Protein AF-A0A7L4DV43-F1 (afdb_monomer_lite)

pLDDT: mean 93.02, std 7.32, range [50.69, 98.31]

Structure (mmCIF, N/CA/C/O backbone):
data_AF-A0A7L4DV43-F1
#
_entry.id   AF-A0A7L4DV43-F1
#
loop_
_atom_site.group_PDB
_atom_site.id
_atom_site.type_symbol
_atom_site.label_atom_id
_atom_site.label_alt_id
_atom_site.label_comp_id
_atom_site.label_asym_id
_atom_site.label_entity_id
_atom_site.label_seq_id
_atom_site.pdbx_PDB_ins_code
_atom_site.Cartn_x
_atom_site.Cartn_y
_atom_site.Cartn_z
_atom_site.occupancy
_atom_site.B_iso_or_equiv
_atom_site.auth_seq_id
_atom_site.auth_comp_id
_atom_site.auth_asym_id
_atom_site.auth_atom_id
_atom_site.pdbx_PDB_model_num
ATOM 1 N N . GLY A 1 1 ? 17.394 4.211 -11.729 1.00 80.12 1 GLY A N 1
ATOM 2 C CA . GLY A 1 1 ? 18.632 3.400 -11.793 1.00 80.12 1 GLY A CA 1
ATOM 3 C C . GLY A 1 1 ? 18.616 2.363 -10.687 1.00 80.12 1 GLY A C 1
ATOM 4 O O . GLY A 1 1 ? 17.931 2.581 -9.692 1.00 80.12 1 GLY A O 1
ATOM 5 N N . TRP A 1 2 ? 19.311 1.239 -10.855 1.00 90.44 2 TRP A N 1
ATOM 6 C CA . TRP A 1 2 ? 19.438 0.205 -9.820 1.00 90.44 2 TRP A CA 1
ATOM 7 C C . TRP A 1 2 ? 20.699 0.427 -8.975 1.00 90.44 2 TRP A C 1
ATOM 9 O O . TRP A 1 2 ? 21.686 0.991 -9.448 1.00 90.44 2 TRP A O 1
ATOM 19 N N . ARG A 1 3 ? 20.647 0.024 -7.705 1.00 96.56 3 ARG A N 1
ATOM 20 C CA . ARG A 1 3 ? 21.715 0.148 -6.705 1.00 96.56 3 ARG A CA 1
ATOM 21 C C . ARG A 1 3 ? 21.971 -1.237 -6.103 1.00 96.56 3 ARG A C 1
ATOM 23 O O . ARG A 1 3 ? 21.023 -1.814 -5.580 1.00 96.56 3 ARG A O 1
ATOM 30 N N . PRO A 1 4 ? 23.189 -1.790 -6.193 1.00 97.12 4 PRO A N 1
ATOM 31 C CA . PRO A 1 4 ? 23.494 -3.080 -5.582 1.00 97.12 4 PRO A CA 1
ATOM 32 C C . PRO A 1 4 ? 23.612 -2.960 -4.054 1.00 97.12 4 PRO A C 1
ATOM 34 O O . PRO A 1 4 ? 24.101 -1.948 -3.547 1.00 97.12 4 PRO A O 1
ATOM 37 N N . ASN A 1 5 ? 23.196 -4.008 -3.346 1.00 96.88 5 ASN A N 1
ATOM 38 C CA . ASN A 1 5 ? 23.351 -4.189 -1.902 1.00 96.88 5 ASN A CA 1
ATOM 39 C C . ASN A 1 5 ? 24.522 -5.148 -1.599 1.00 96.88 5 ASN A C 1
ATOM 41 O O . ASN A 1 5 ? 25.005 -5.861 -2.480 1.00 96.88 5 ASN A O 1
ATOM 45 N N . SER A 1 6 ? 24.990 -5.189 -0.345 1.00 97.56 6 SER A N 1
ATOM 46 C CA . SER A 1 6 ? 26.115 -6.053 0.071 1.00 97.56 6 SER A CA 1
ATOM 47 C C . SER A 1 6 ? 25.790 -7.548 0.074 1.00 97.56 6 SER A C 1
ATOM 49 O O . SER A 1 6 ? 26.694 -8.376 0.072 1.00 97.56 6 SER A O 1
ATOM 51 N N . ASP A 1 7 ? 24.507 -7.892 0.108 1.00 97.62 7 ASP A N 1
ATOM 52 C CA . ASP A 1 7 ? 23.988 -9.261 0.120 1.00 97.62 7 ASP A CA 1
ATOM 53 C C . ASP A 1 7 ? 23.729 -9.822 -1.291 1.00 97.62 7 ASP A C 1
ATOM 55 O O . ASP A 1 7 ? 23.190 -10.917 -1.433 1.00 97.62 7 ASP A O 1
ATOM 59 N N . GLY A 1 8 ? 24.107 -9.083 -2.341 1.00 95.56 8 GLY A N 1
ATOM 60 C CA . GLY A 1 8 ? 23.894 -9.481 -3.733 1.00 95.56 8 GLY A CA 1
ATOM 61 C C . GLY A 1 8 ? 22.494 -9.177 -4.275 1.00 95.56 8 GLY A C 1
ATOM 62 O O . GLY A 1 8 ? 22.202 -9.532 -5.416 1.00 95.56 8 GLY A O 1
ATOM 63 N N . THR A 1 9 ? 21.633 -8.508 -3.502 1.00 96.31 9 THR A N 1
ATOM 64 C CA . THR A 1 9 ? 20.342 -7.999 -3.990 1.00 96.31 9 THR A CA 1
ATOM 65 C C . THR A 1 9 ? 20.477 -6.605 -4.611 1.00 96.31 9 THR A C 1
ATOM 67 O O . THR A 1 9 ? 21.533 -5.968 -4.560 1.00 96.31 9 THR A O 1
ATOM 70 N N . TYR A 1 10 ? 19.394 -6.113 -5.215 1.00 95.56 10 TYR A N 1
ATOM 71 C CA . TYR A 1 10 ? 19.344 -4.795 -5.843 1.00 95.56 10 TYR A CA 1
ATOM 72 C C . TYR A 1 10 ? 18.178 -3.971 -5.301 1.00 95.56 10 TYR A C 1
ATOM 74 O O . TYR A 1 10 ? 17.084 -4.483 -5.077 1.00 95.56 10 TYR A O 1
ATOM 82 N N . TYR A 1 11 ? 18.401 -2.669 -5.162 1.00 95.50 11 TYR A N 1
ATOM 83 C CA . TYR A 1 11 ? 17.390 -1.668 -4.853 1.00 95.50 11 TYR A CA 1
ATOM 84 C C . TYR A 1 11 ? 17.139 -0.764 -6.064 1.00 95.50 11 TYR A C 1
ATOM 86 O O . TYR A 1 11 ? 18.073 -0.302 -6.726 1.00 95.50 11 TYR A O 1
ATOM 94 N N . THR A 1 12 ? 15.878 -0.459 -6.351 1.00 95.94 12 THR A N 1
ATOM 95 C CA . THR A 1 12 ? 15.501 0.543 -7.350 1.00 95.94 12 THR A CA 1
ATOM 96 C C . THR A 1 12 ? 14.173 1.190 -6.980 1.00 95.94 12 THR A C 1
ATOM 98 O O . THR A 1 12 ? 13.422 0.654 -6.170 1.00 95.94 12 THR A O 1
ATOM 101 N N . TRP A 1 13 ? 13.899 2.358 -7.551 1.00 94.81 13 TRP A N 1
ATOM 102 C CA . TRP A 1 13 ? 12.671 3.103 -7.307 1.00 94.81 13 TRP A CA 1
ATOM 103 C C . TRP A 1 13 ? 12.293 3.929 -8.536 1.00 94.81 13 TRP A C 1
ATOM 105 O O . TRP A 1 13 ? 13.142 4.253 -9.375 1.00 94.81 13 TRP A O 1
ATOM 115 N N . ALA A 1 14 ? 11.009 4.265 -8.613 1.00 93.81 14 ALA A N 1
ATOM 116 C CA . ALA A 1 14 ? 10.430 5.152 -9.607 1.00 93.81 14 ALA A CA 1
ATOM 117 C C . ALA A 1 14 ? 9.400 6.057 -8.926 1.00 93.81 14 ALA A C 1
ATOM 119 O O . ALA A 1 14 ? 8.739 5.644 -7.972 1.00 93.81 14 ALA A O 1
ATOM 120 N N . SER A 1 15 ? 9.266 7.283 -9.419 1.00 93.50 15 SER A N 1
ATOM 121 C CA . SER A 1 15 ? 8.290 8.256 -8.935 1.00 93.50 15 SER A CA 1
ATOM 122 C C . SER A 1 15 ? 7.598 8.937 -10.102 1.00 93.50 15 SER A C 1
ATOM 124 O O . SER A 1 15 ? 8.190 9.120 -11.166 1.00 93.50 15 SER A O 1
ATOM 126 N N . ILE A 1 16 ? 6.366 9.361 -9.860 1.00 93.00 16 ILE A N 1
ATOM 127 C CA . ILE A 1 16 ? 5.598 10.233 -10.742 1.00 93.00 16 ILE A CA 1
ATOM 128 C C . ILE A 1 16 ? 5.142 11.444 -9.936 1.00 93.00 16 ILE A C 1
ATOM 130 O O . ILE A 1 16 ? 4.927 11.333 -8.729 1.00 93.00 16 ILE A O 1
ATOM 134 N N . GLU A 1 17 ? 4.977 12.577 -10.605 1.00 94.12 17 GLU A N 1
ATOM 135 C CA . GLU A 1 17 ? 4.241 13.702 -10.040 1.00 94.12 17 GLU A CA 1
ATOM 136 C C . GLU A 1 17 ? 2.755 13.466 -10.323 1.00 94.12 17 GLU A C 1
ATOM 138 O O . GLU A 1 17 ? 2.369 13.263 -11.476 1.00 94.12 17 GLU A O 1
ATOM 143 N N . ALA A 1 18 ? 1.928 13.441 -9.282 1.00 90.50 18 ALA A N 1
ATOM 144 C CA . ALA A 1 18 ? 0.499 13.180 -9.401 1.00 90.50 18 ALA A CA 1
ATOM 145 C C . ALA A 1 18 ? -0.281 14.067 -8.435 1.00 90.50 18 ALA A C 1
ATOM 147 O O . ALA A 1 18 ? 0.168 14.357 -7.324 1.00 90.50 18 ALA A O 1
ATOM 148 N N . ARG A 1 19 ? -1.486 14.467 -8.845 1.00 94.25 19 ARG A N 1
ATOM 149 C CA . ARG A 1 19 ? -2.388 15.204 -7.961 1.00 94.25 19 ARG A CA 1
ATOM 150 C C . ARG A 1 19 ? -2.845 14.291 -6.816 1.00 94.25 19 ARG A C 1
ATOM 152 O O . ARG A 1 19 ? -3.172 13.132 -7.082 1.00 94.25 19 ARG A O 1
ATOM 159 N N . PRO A 1 20 ? -2.933 14.780 -5.565 1.00 88.88 20 PRO A N 1
ATOM 160 C CA . PRO A 1 20 ? -3.397 13.974 -4.435 1.00 88.88 20 PRO A CA 1
ATOM 161 C C . PRO A 1 20 ? -4.760 13.311 -4.674 1.00 88.88 20 PRO A C 1
ATOM 163 O O . PRO A 1 20 ? -4.957 12.163 -4.284 1.00 88.88 20 PRO A O 1
ATOM 166 N N . GLU A 1 21 ? -5.664 14.006 -5.372 1.00 90.81 21 GLU A N 1
ATOM 167 C CA . GLU A 1 21 ? -7.005 13.518 -5.738 1.00 90.81 21 GLU A CA 1
ATOM 168 C C . GLU A 1 21 ? -7.013 12.358 -6.748 1.00 90.81 21 GLU A C 1
ATOM 170 O O . GLU A 1 21 ? -8.066 11.787 -7.017 1.00 90.81 21 GLU A O 1
ATOM 175 N N . GLU A 1 22 ? -5.875 12.052 -7.369 1.00 91.38 22 GLU A N 1
ATOM 176 C CA . GLU A 1 22 ? -5.752 11.007 -8.387 1.00 91.38 22 GLU A CA 1
ATOM 177 C C . GLU A 1 22 ? -4.948 9.802 -7.897 1.00 91.38 22 GLU A C 1
ATOM 179 O O . GLU A 1 22 ? -4.742 8.868 -8.668 1.00 91.38 22 GLU A O 1
ATOM 184 N N . LYS A 1 23 ? -4.468 9.802 -6.643 1.00 88.62 23 LYS A N 1
ATOM 185 C CA . LYS A 1 23 ? -3.628 8.720 -6.097 1.00 88.62 23 LYS A CA 1
ATOM 186 C C . LYS A 1 23 ? -4.261 7.340 -6.304 1.00 88.62 23 LYS A C 1
ATOM 188 O O . LYS A 1 23 ? -3.570 6.397 -6.669 1.00 88.62 23 LYS A O 1
ATOM 193 N N . ASP A 1 24 ? -5.572 7.233 -6.138 1.00 90.12 24 ASP A N 1
ATOM 194 C CA . ASP A 1 24 ? -6.357 6.008 -6.319 1.00 90.12 24 ASP A CA 1
ATOM 195 C C . ASP A 1 24 ? -6.429 5.511 -7.776 1.00 90.12 24 ASP A C 1
ATOM 197 O O . ASP A 1 24 ? -6.700 4.334 -8.016 1.00 90.12 24 ASP A O 1
ATOM 201 N N . LYS A 1 25 ? -6.136 6.375 -8.755 1.00 92.75 25 LYS A N 1
ATOM 202 C CA . LYS A 1 25 ? -6.109 6.041 -10.189 1.00 92.75 25 LYS A CA 1
ATOM 203 C C . LYS A 1 25 ? -4.788 5.419 -10.635 1.00 92.75 25 LYS A C 1
ATOM 205 O O . LYS A 1 25 ? -4.721 4.871 -11.736 1.00 92.75 25 LYS A O 1
ATOM 210 N N . TYR A 1 26 ? -3.743 5.488 -9.809 1.00 93.31 26 TYR A N 1
ATOM 211 C CA . TYR A 1 26 ? -2.412 4.997 -10.154 1.00 93.31 26 TYR A CA 1
ATOM 212 C C . TYR A 1 26 ? -2.032 3.760 -9.341 1.00 93.31 26 TYR A C 1
ATOM 214 O O . TYR A 1 26 ? -2.303 3.645 -8.146 1.00 93.31 26 TYR A O 1
ATOM 222 N N . ARG A 1 27 ? -1.340 2.831 -10.003 1.00 95.5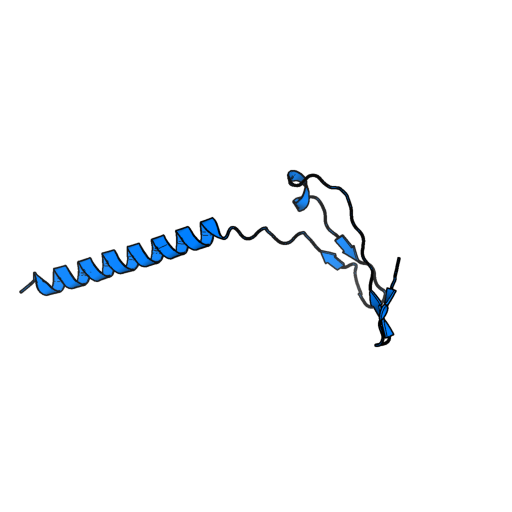6 27 ARG A N 1
ATOM 223 C CA . ARG A 1 27 ? -0.733 1.649 -9.383 1.00 95.56 27 ARG A CA 1
ATOM 224 C C . ARG A 1 27 ? 0.699 1.494 -9.881 1.00 95.56 27 ARG A C 1
ATOM 226 O O . ARG A 1 27 ? 0.974 1.726 -11.057 1.00 95.56 27 ARG A O 1
ATOM 233 N N . CYS A 1 28 ? 1.600 1.076 -9.001 1.00 95.38 28 CYS A N 1
ATOM 234 C CA . CYS A 1 28 ? 2.962 0.704 -9.359 1.00 95.38 28 CYS A CA 1
ATOM 235 C C . CYS A 1 28 ? 2.965 -0.720 -9.926 1.00 95.38 28 CYS A C 1
ATOM 237 O O . CYS A 1 28 ? 2.530 -1.654 -9.249 1.00 95.38 28 CYS A O 1
ATOM 239 N N . ARG A 1 29 ? 3.443 -0.883 -11.164 1.00 97.12 29 ARG A N 1
ATOM 240 C CA . ARG A 1 29 ? 3.633 -2.185 -11.814 1.00 97.12 29 ARG A CA 1
ATOM 241 C C . ARG A 1 29 ? 5.103 -2.579 -11.751 1.00 97.12 29 ARG A C 1
ATOM 243 O O . ARG A 1 29 ? 5.949 -1.868 -12.283 1.00 97.12 29 ARG A O 1
ATOM 250 N N . VAL A 1 30 ? 5.389 -3.718 -11.131 1.00 97.00 30 VAL A N 1
ATOM 251 C CA . VAL A 1 30 ? 6.741 -4.262 -10.976 1.00 97.00 30 VAL A CA 1
ATOM 252 C C . VAL A 1 30 ? 6.849 -5.559 -11.761 1.00 97.00 30 VAL A C 1
ATOM 254 O O . VAL A 1 30 ? 6.144 -6.526 -11.485 1.00 97.00 30 VAL A O 1
ATOM 257 N N . GLU A 1 31 ? 7.762 -5.580 -12.724 1.00 97.38 31 GLU A N 1
ATOM 258 C CA . GLU A 1 31 ? 8.120 -6.778 -13.477 1.00 97.38 31 GLU A CA 1
ATOM 259 C C . GLU A 1 31 ? 9.507 -7.237 -13.043 1.00 97.38 31 GLU A C 1
ATOM 261 O O . GLU A 1 31 ? 10.459 -6.456 -13.022 1.00 97.38 31 GLU A O 1
ATOM 266 N N . HIS A 1 32 ? 9.619 -8.505 -12.661 1.00 96.38 32 HIS A N 1
ATOM 267 C CA . HIS A 1 32 ? 10.878 -9.097 -12.233 1.00 96.38 32 HIS A CA 1
ATOM 268 C C . HIS A 1 32 ? 10.874 -10.586 -12.563 1.00 96.38 32 HIS A C 1
ATOM 270 O O . HIS A 1 32 ? 9.857 -11.246 -12.384 1.00 96.38 32 HIS A O 1
ATOM 276 N N . ALA A 1 33 ? 12.010 -11.132 -13.001 1.00 96.31 33 ALA A N 1
ATOM 277 C CA . ALA A 1 33 ? 12.105 -12.527 -13.441 1.00 96.31 33 ALA A CA 1
ATOM 278 C C . ALA A 1 33 ? 11.764 -13.554 -12.343 1.00 96.31 33 ALA A C 1
ATOM 280 O O . ALA A 1 33 ? 11.436 -14.696 -12.645 1.00 96.31 33 ALA A O 1
ATOM 281 N N . SER A 1 34 ? 11.838 -13.160 -11.067 1.00 96.00 34 SER A N 1
ATOM 282 C CA . SER A 1 34 ? 11.427 -14.017 -9.948 1.00 96.00 34 SER A CA 1
ATOM 283 C C . SER A 1 34 ? 9.911 -14.076 -9.738 1.00 96.00 34 SER A C 1
ATOM 285 O O . SER A 1 34 ? 9.458 -14.851 -8.899 1.00 96.00 34 SER A O 1
ATOM 287 N N . LEU A 1 35 ? 9.136 -13.221 -10.410 1.00 97.50 35 LEU A N 1
ATOM 288 C CA . LEU A 1 35 ? 7.685 -13.174 -10.297 1.00 97.50 35 LEU A CA 1
ATOM 289 C C . LEU A 1 35 ? 7.060 -13.869 -11.515 1.00 97.50 35 LEU A C 1
ATOM 291 O O . LEU A 1 35 ? 7.432 -13.548 -12.644 1.00 97.50 35 LEU A O 1
ATOM 295 N N . PRO A 1 36 ? 6.095 -14.786 -11.320 1.00 97.44 36 PRO A N 1
ATOM 296 C CA . PRO A 1 36 ? 5.386 -15.408 -12.438 1.00 97.44 36 PRO A CA 1
ATOM 297 C C . PRO A 1 36 ? 4.483 -14.412 -13.188 1.00 97.44 36 PRO A C 1
ATOM 299 O O . PRO A 1 36 ? 4.242 -14.586 -14.378 1.00 97.44 36 PRO A O 1
ATOM 302 N N . GLU A 1 37 ? 4.017 -13.359 -12.510 1.00 97.94 37 GLU A N 1
ATOM 303 C CA . GLU A 1 37 ? 3.188 -12.284 -13.065 1.00 97.94 37 GLU A CA 1
ATOM 304 C C . GLU A 1 37 ? 3.635 -10.913 -12.522 1.00 97.94 37 GLU A C 1
ATOM 306 O O . GLU A 1 37 ? 4.250 -10.849 -11.453 1.00 97.94 37 GLU A O 1
ATOM 311 N N . PRO A 1 38 ? 3.320 -9.795 -13.206 1.00 98.00 38 PRO A N 1
ATOM 312 C CA . PRO A 1 38 ? 3.647 -8.459 -12.713 1.00 98.00 38 PRO A CA 1
ATOM 313 C C . PRO A 1 38 ? 2.981 -8.141 -11.365 1.00 98.00 38 PRO A C 1
ATOM 315 O O . PRO A 1 38 ? 1.764 -8.253 -11.215 1.00 98.00 38 PRO A O 1
ATOM 318 N N . GLY A 1 39 ? 3.763 -7.656 -10.398 1.00 97.62 39 GLY A N 1
ATOM 319 C CA . GLY A 1 39 ? 3.240 -7.150 -9.128 1.00 97.62 39 GLY A CA 1
ATOM 320 C C . GLY A 1 39 ? 2.553 -5.795 -9.314 1.00 97.62 39 GLY A C 1
ATOM 321 O O . GLY A 1 39 ? 3.150 -4.881 -9.879 1.00 97.62 39 GLY A O 1
ATOM 322 N N . LEU A 1 40 ? 1.311 -5.648 -8.842 1.00 97.06 40 LEU A N 1
ATOM 323 C CA . LEU A 1 40 ? 0.532 -4.405 -8.940 1.00 97.06 40 LEU A CA 1
ATOM 324 C C . LEU A 1 40 ? 0.221 -3.827 -7.556 1.00 97.06 40 LEU A C 1
ATOM 326 O O . LEU A 1 40 ? -0.707 -4.274 -6.877 1.00 97.06 40 LEU A O 1
ATOM 330 N N . TYR A 1 41 ? 0.930 -2.770 -7.175 1.00 95.19 41 TYR A N 1
ATOM 331 C CA . TYR A 1 41 ? 0.832 -2.139 -5.857 1.00 95.19 41 TYR A CA 1
ATOM 332 C C . TYR A 1 41 ? 0.027 -0.838 -5.940 1.00 95.19 41 TYR A C 1
ATOM 334 O O . TYR A 1 41 ? 0.305 0.011 -6.784 1.00 95.19 41 TYR A O 1
ATOM 342 N N . ALA A 1 42 ? -0.998 -0.693 -5.101 1.00 93.38 42 ALA A N 1
ATOM 343 C CA . ALA A 1 42 ? -1.753 0.553 -4.956 1.00 93.38 42 ALA A CA 1
ATOM 344 C C . ALA A 1 42 ? -1.152 1.418 -3.835 1.00 93.38 42 ALA A C 1
ATOM 346 O O . ALA A 1 42 ? -0.322 0.941 -3.061 1.00 93.38 42 ALA A O 1
ATOM 347 N N . TRP A 1 43 ? -1.572 2.680 -3.749 1.00 89.56 43 TRP A N 1
ATOM 348 C CA . TRP A 1 43 ? -1.242 3.527 -2.604 1.00 89.56 43 TRP A CA 1
ATOM 349 C C . TRP A 1 43 ? -1.925 3.014 -1.335 1.00 89.56 43 TRP A C 1
ATOM 351 O O . TRP A 1 43 ? -3.095 2.631 -1.371 1.00 89.56 43 TRP A O 1
ATOM 361 N N . GLU A 1 44 ? -1.202 3.036 -0.216 1.00 86.69 44 GLU A N 1
ATOM 362 C CA . GLU A 1 44 ? -1.784 2.719 1.087 1.00 86.69 44 GLU A CA 1
ATOM 363 C C . GLU A 1 44 ? -2.810 3.806 1.461 1.00 86.69 44 GLU A C 1
ATOM 365 O O . GLU A 1 44 ? -2.518 4.998 1.291 1.00 86.69 44 GLU A O 1
ATOM 370 N N . PRO A 1 45 ? -4.007 3.441 1.950 1.00 83.06 45 PRO A N 1
ATOM 371 C CA . PRO A 1 45 ? -4.959 4.414 2.455 1.00 83.06 45 PRO A CA 1
ATOM 372 C C . PRO A 1 45 ? -4.350 5.237 3.594 1.00 83.06 45 PRO A C 1
ATOM 374 O O . PRO A 1 45 ? -3.734 4.713 4.522 1.00 83.06 45 PRO A O 1
ATOM 377 N N . GLU A 1 46 ? -4.572 6.547 3.544 1.00 84.00 46 GLU A N 1
ATOM 378 C CA . GLU A 1 46 ? -4.176 7.455 4.617 1.00 84.00 46 GLU A CA 1
ATOM 379 C C . GLU A 1 46 ? -4.945 7.093 5.898 1.00 84.00 46 GLU A C 1
ATOM 381 O O . GLU 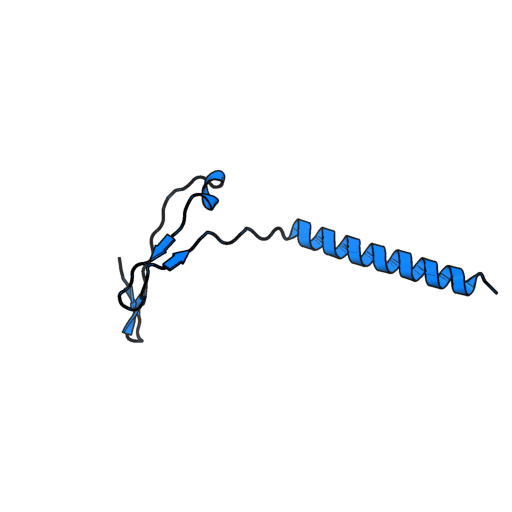A 1 46 ? -6.181 7.075 5.928 1.00 84.00 46 GLU A O 1
ATOM 386 N N . SER A 1 47 ? -4.225 6.803 6.984 1.00 86.62 47 SER A N 1
ATOM 387 C CA . SER A 1 47 ? -4.856 6.519 8.272 1.00 86.62 47 SER A CA 1
ATOM 388 C C . SER A 1 47 ? -5.481 7.791 8.850 1.00 86.62 47 SER A C 1
ATOM 390 O O . SER A 1 47 ? -4.772 8.759 9.136 1.00 86.62 47 SER A O 1
ATOM 392 N N . ASN A 1 48 ? -6.792 7.791 9.102 1.00 91.31 48 ASN A N 1
ATOM 393 C CA . ASN A 1 48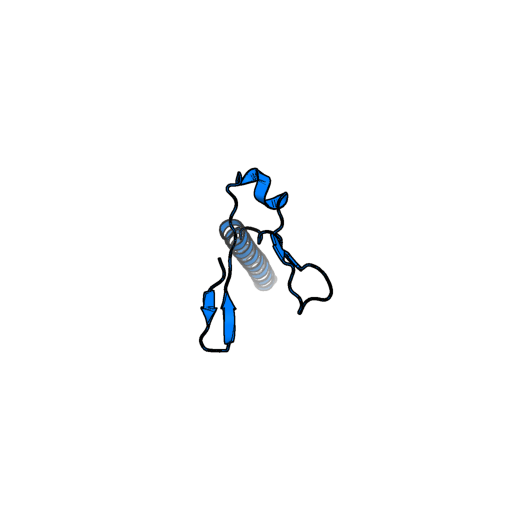 ? -7.456 8.912 9.769 1.00 91.31 48 ASN A CA 1
ATOM 394 C C . ASN A 1 48 ? -7.400 8.742 11.295 1.00 91.31 48 ASN A C 1
ATOM 396 O O . ASN A 1 48 ? -8.352 8.282 11.928 1.00 91.31 48 ASN A O 1
ATOM 400 N N . LEU A 1 49 ? -6.262 9.120 11.887 1.00 93.69 49 LEU A N 1
ATOM 401 C CA . LEU A 1 49 ? -6.033 9.036 13.335 1.00 93.69 49 LEU A CA 1
ATOM 402 C C . LEU A 1 49 ? -7.098 9.785 14.143 1.00 93.69 49 LEU A C 1
ATOM 404 O O . LEU A 1 49 ? -7.507 9.313 15.198 1.00 93.69 49 LEU A O 1
ATOM 408 N N . VAL A 1 50 ? -7.588 10.919 13.636 1.00 95.12 50 VAL A N 1
ATOM 409 C CA . VAL A 1 50 ? -8.626 11.709 14.312 1.00 95.12 50 VAL A CA 1
ATOM 410 C C . VAL A 1 50 ? -9.927 10.916 14.411 1.00 95.12 50 VAL A C 1
ATOM 412 O O . VAL A 1 50 ? -10.498 10.811 15.495 1.00 95.12 50 VAL A O 1
ATOM 415 N N . ALA A 1 51 ? -10.373 10.309 13.310 1.00 95.12 51 ALA A N 1
ATOM 416 C CA . ALA A 1 51 ? -11.571 9.475 13.301 1.00 95.12 51 ALA A CA 1
ATOM 417 C C . ALA A 1 51 ? -11.428 8.261 14.233 1.00 95.12 51 ALA A C 1
ATOM 419 O O . ALA A 1 51 ? -12.359 7.946 14.974 1.00 95.12 51 ALA A O 1
ATOM 420 N N . ILE A 1 52 ? -10.251 7.623 14.246 1.00 95.81 52 ILE A N 1
ATOM 421 C CA . ILE A 1 52 ? -9.949 6.493 15.138 1.00 95.81 52 ILE A CA 1
ATOM 422 C C . ILE A 1 52 ? -10.063 6.920 16.608 1.00 95.81 52 ILE A C 1
ATOM 424 O O . ILE A 1 52 ? -10.735 6.252 17.396 1.00 95.81 52 ILE A O 1
ATOM 428 N N . VAL A 1 53 ? -9.454 8.051 16.978 1.00 97.81 53 VAL A N 1
ATOM 429 C CA . VAL A 1 53 ? -9.486 8.572 18.353 1.00 97.81 53 VAL A CA 1
ATOM 430 C C . VAL A 1 53 ? -10.910 8.936 18.773 1.00 97.81 53 VAL A C 1
ATOM 432 O O . VAL A 1 53 ? -11.345 8.537 19.853 1.00 97.81 53 VAL A O 1
ATOM 435 N N . LEU A 1 54 ? -11.663 9.639 17.923 1.00 98.00 54 LEU A N 1
ATOM 436 C CA . LEU A 1 54 ? -13.054 10.000 18.214 1.00 98.00 54 LEU A CA 1
ATOM 437 C C . LEU A 1 54 ? -13.939 8.762 18.398 1.00 98.00 54 LEU A C 1
ATOM 439 O O . LEU A 1 54 ? -14.726 8.708 19.344 1.00 98.00 54 LEU A O 1
ATOM 443 N N . GLY A 1 55 ? -13.774 7.750 17.542 1.00 97.50 55 GLY A N 1
ATOM 444 C CA . GLY A 1 55 ? -14.480 6.476 17.669 1.00 97.50 55 GLY A CA 1
ATOM 445 C C . GLY A 1 55 ? -14.171 5.768 18.990 1.00 97.50 55 GLY A C 1
ATOM 446 O O . GLY A 1 55 ? -15.090 5.328 19.684 1.00 97.50 55 GLY A O 1
ATOM 447 N N . ALA A 1 56 ? -12.895 5.715 19.383 1.00 98.06 56 ALA A N 1
ATOM 448 C CA . ALA A 1 56 ? -12.471 5.093 20.636 1.00 98.06 56 ALA A CA 1
ATOM 449 C C . ALA A 1 56 ? -13.035 5.818 21.870 1.00 98.06 56 ALA A C 1
ATOM 451 O O . ALA A 1 56 ? -13.596 5.177 22.761 1.00 98.06 56 ALA A O 1
ATOM 452 N N . VAL A 1 57 ? -12.945 7.152 21.909 1.00 98.31 57 VAL A N 1
ATOM 453 C CA . VAL A 1 57 ? -13.489 7.964 23.011 1.00 98.31 57 VAL A CA 1
ATOM 454 C C . VAL A 1 57 ? -15.005 7.787 23.123 1.00 98.31 57 VAL A C 1
ATOM 456 O O . VAL A 1 57 ? -15.518 7.578 24.224 1.00 98.31 57 VAL A O 1
ATOM 459 N N . GLY A 1 58 ? -15.718 7.807 21.993 1.00 98.19 58 GLY A N 1
ATOM 460 C CA . GLY A 1 58 ? -17.163 7.583 21.957 1.00 98.19 58 GLY A CA 1
ATOM 461 C C . GLY A 1 58 ? -17.562 6.214 22.513 1.00 98.19 58 GLY A C 1
ATOM 462 O O . GLY A 1 58 ? -18.472 6.126 23.338 1.00 98.19 58 GLY A O 1
ATOM 463 N N . ALA A 1 59 ? -16.848 5.153 22.129 1.00 98.06 59 ALA A N 1
ATOM 464 C CA . ALA A 1 59 ? -17.099 3.803 22.630 1.00 98.06 59 ALA A CA 1
ATOM 465 C C . ALA A 1 59 ? -16.882 3.697 24.150 1.00 98.06 59 ALA A C 1
ATOM 467 O O . ALA A 1 59 ? -17.728 3.147 24.857 1.00 98.06 59 ALA A O 1
ATOM 468 N N . VAL A 1 60 ? -15.791 4.270 24.671 1.00 98.19 60 VAL A N 1
ATOM 469 C CA . VAL A 1 60 ? -15.501 4.276 26.116 1.00 98.19 60 VAL A CA 1
ATOM 470 C C . VAL A 1 60 ? -16.583 5.027 26.892 1.00 98.19 60 VAL A C 1
ATOM 472 O O . VAL A 1 60 ? -17.070 4.526 27.907 1.00 98.19 60 VAL A O 1
ATOM 475 N N . ALA A 1 61 ? -17.011 6.194 26.405 1.00 97.75 61 ALA A N 1
ATOM 476 C CA . ALA A 1 61 ? -18.078 6.970 27.035 1.00 97.75 61 ALA A CA 1
ATOM 477 C C . ALA A 1 61 ? -19.419 6.211 27.044 1.00 97.75 61 ALA A C 1
ATOM 479 O O . ALA A 1 61 ? -20.119 6.193 28.060 1.00 97.75 61 ALA A O 1
ATOM 480 N N . ALA A 1 62 ? -19.765 5.528 25.949 1.00 97.62 62 ALA A N 1
ATOM 481 C CA . ALA A 1 62 ? -20.969 4.701 25.872 1.00 97.62 62 ALA A CA 1
ATOM 482 C C . ALA A 1 62 ? -20.932 3.534 26.876 1.00 97.62 62 ALA A C 1
ATOM 484 O O . ALA A 1 62 ? -21.902 3.294 27.594 1.00 97.62 62 ALA A O 1
ATOM 485 N N . VAL A 1 63 ? -19.795 2.844 26.999 1.00 97.50 63 VAL A N 1
ATOM 486 C CA . VAL A 1 63 ? -19.632 1.765 27.987 1.00 97.50 63 VAL A CA 1
ATOM 487 C C . VAL A 1 63 ? -19.736 2.301 29.416 1.00 97.50 63 VAL A C 1
ATOM 489 O O . VAL A 1 63 ? -20.425 1.704 30.243 1.00 97.50 63 VAL A O 1
ATOM 492 N N . ALA A 1 64 ? -19.106 3.441 29.711 1.00 96.75 64 ALA A N 1
ATOM 493 C CA . ALA A 1 64 ? -19.144 4.055 31.037 1.00 96.75 64 ALA A CA 1
ATOM 494 C C . ALA A 1 64 ? -20.563 4.492 31.435 1.00 96.75 64 ALA A C 1
ATOM 496 O O . ALA A 1 64 ? -20.993 4.241 32.561 1.00 96.75 64 ALA A O 1
ATOM 497 N N . THR A 1 65 ? -21.313 5.099 30.511 1.00 96.19 65 THR A N 1
ATOM 498 C CA . THR A 1 65 ? -22.700 5.530 30.754 1.00 96.19 65 THR A CA 1
ATOM 499 C C . THR A 1 65 ? -23.639 4.347 30.975 1.00 96.19 65 THR A C 1
ATOM 501 O O . THR A 1 65 ? -24.385 4.342 31.954 1.00 96.19 65 THR A O 1
ATOM 504 N N . VAL A 1 66 ? -23.565 3.309 30.134 1.00 96.19 66 VAL A N 1
ATOM 505 C CA . VAL A 1 66 ? -24.362 2.083 30.302 1.00 96.19 66 VAL A CA 1
ATOM 506 C C . VAL A 1 66 ? -23.997 1.375 31.606 1.00 96.19 66 VAL A C 1
ATOM 508 O O . VAL A 1 66 ? -24.882 1.022 32.386 1.00 96.19 66 VAL A O 1
ATOM 511 N N . GLY A 1 67 ? -22.702 1.207 31.883 1.00 95.31 67 GLY A N 1
ATOM 512 C CA . GLY A 1 67 ? -22.216 0.599 33.121 1.00 95.31 67 GLY A CA 1
ATOM 513 C C . GLY A 1 67 ? -22.689 1.356 34.363 1.00 95.31 67 GLY A C 1
ATOM 514 O O . GLY A 1 67 ? -23.253 0.752 35.276 1.00 95.31 67 GLY A O 1
ATOM 515 N N . GLY A 1 68 ? -22.540 2.683 34.369 1.00 93.38 68 GLY A N 1
ATOM 516 C CA . GLY A 1 68 ? -23.008 3.552 35.449 1.00 93.38 68 GLY A CA 1
ATOM 517 C C . GLY A 1 68 ? -24.521 3.469 35.665 1.00 93.38 68 GLY A C 1
ATOM 518 O O . GLY A 1 68 ? -24.972 3.317 36.800 1.00 93.38 68 GLY A O 1
ATOM 519 N N . PHE A 1 69 ? -25.310 3.478 34.587 1.00 94.12 69 PHE A N 1
ATOM 520 C CA . PHE A 1 69 ? -26.767 3.337 34.659 1.00 94.12 69 PHE A CA 1
ATOM 521 C C . PHE A 1 69 ? -27.199 1.987 35.252 1.00 94.12 69 PHE A C 1
ATOM 523 O O . PHE A 1 69 ? -28.087 1.933 36.106 1.00 94.12 69 PHE A O 1
ATOM 530 N N . LEU A 1 70 ? -26.550 0.889 34.851 1.00 94.50 70 LEU A N 1
ATOM 531 C CA . LEU A 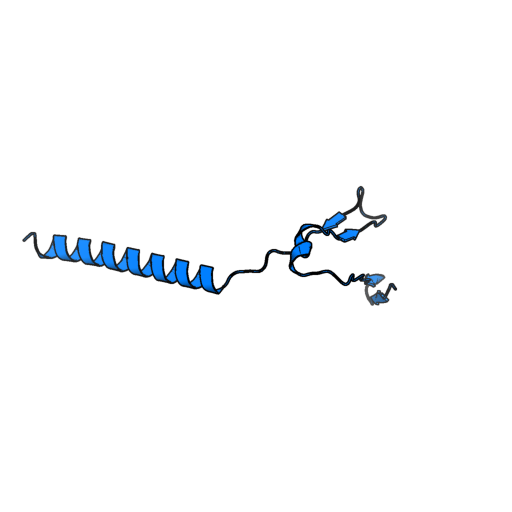1 70 ? -26.829 -0.446 35.391 1.00 94.50 70 LEU A CA 1
ATOM 532 C C . LEU A 1 70 ? -26.500 -0.543 36.887 1.00 94.50 70 LEU A C 1
ATOM 534 O O . LEU A 1 70 ? -27.268 -1.147 37.641 1.00 94.50 70 LEU A O 1
ATOM 538 N N . ILE A 1 71 ? -25.388 0.058 37.322 1.00 93.94 71 ILE A N 1
ATOM 539 C CA . ILE A 1 71 ? -25.005 0.122 38.740 1.00 93.94 71 ILE A CA 1
ATOM 540 C C . ILE A 1 71 ? -26.038 0.928 39.532 1.00 93.94 71 ILE A C 1
ATOM 542 O O . ILE A 1 71 ? -26.522 0.449 40.558 1.00 93.94 71 ILE A O 1
ATOM 546 N N . TRP A 1 72 ? -26.434 2.104 39.036 1.00 91.25 72 TRP A N 1
ATOM 547 C CA . TRP A 1 72 ? -27.441 2.947 39.684 1.00 91.25 72 TRP A CA 1
ATOM 548 C C . TRP A 1 72 ? -28.784 2.227 39.839 1.00 91.25 72 TRP A C 1
ATOM 550 O O . TRP A 1 72 ? -29.347 2.198 40.933 1.00 91.25 72 TRP A O 1
ATOM 560 N N . LYS A 1 73 ? -29.259 1.552 38.784 1.00 91.94 73 LYS A N 1
ATOM 561 C CA . LYS A 1 73 ? -30.501 0.768 38.835 1.00 91.94 73 LYS A CA 1
ATOM 562 C C . LYS A 1 73 ? -30.439 -0.350 39.881 1.00 91.94 73 LYS A C 1
ATOM 564 O O . LYS A 1 73 ? -31.426 -0.588 40.571 1.00 91.94 73 LYS A O 1
ATOM 569 N N . ARG A 1 74 ? -29.295 -1.032 40.017 1.00 89.31 74 ARG A N 1
ATOM 570 C CA . ARG A 1 74 ? -29.100 -2.068 41.050 1.00 89.31 74 ARG A CA 1
ATOM 571 C C . ARG A 1 74 ? -29.064 -1.489 42.463 1.00 89.31 74 ARG A C 1
ATOM 573 O O . ARG A 1 74 ? -29.568 -2.132 43.374 1.00 89.31 74 ARG A O 1
ATOM 580 N N . ALA A 1 75 ? -28.484 -0.305 42.643 1.00 81.69 75 ALA A N 1
ATOM 581 C CA . ALA A 1 75 ? -28.406 0.358 43.943 1.00 81.69 75 ALA A CA 1
ATOM 582 C C . ALA A 1 75 ? -29.750 0.962 44.391 1.00 81.69 75 ALA A C 1
ATOM 584 O O . ALA A 1 75 ? -30.049 0.942 45.578 1.00 81.69 75 ALA A O 1
ATOM 585 N N . SER A 1 76 ? -30.557 1.473 43.454 1.00 76.94 76 SER A N 1
ATOM 586 C CA . SER A 1 76 ? -31.842 2.128 43.741 1.00 76.94 76 SER A CA 1
ATOM 587 C C . SER A 1 76 ? -33.041 1.170 43.797 1.00 76.94 76 SER A C 1
ATOM 589 O O . SER A 1 76 ? -34.136 1.591 44.153 1.00 76.94 76 SER A O 1
ATOM 591 N N . GLY A 1 77 ? -32.861 -0.096 43.406 1.00 64.94 77 GLY A N 1
ATOM 592 C CA . GLY A 1 77 ? -33.890 -1.144 43.435 1.00 64.94 77 GLY A CA 1
ATOM 593 C C . GLY A 1 77 ? -33.979 -1.907 44.760 1.00 64.94 77 GLY A C 1
ATOM 594 O O . GLY A 1 77 ? -34.439 -3.048 44.759 1.00 64.94 77 GLY A O 1
ATOM 595 N N . LYS A 1 78 ? -33.498 -1.315 45.855 1.00 50.69 78 LYS A N 1
ATOM 596 C CA . LYS A 1 78 ? -33.576 -1.839 47.218 1.00 50.69 78 LYS A CA 1
ATOM 597 C C . LYS A 1 78 ? -34.272 -0.825 48.113 1.00 50.69 78 LYS A C 1
ATOM 599 O O . LYS A 1 78 ? -33.987 0.378 47.937 1.00 50.69 78 LYS A O 1
#

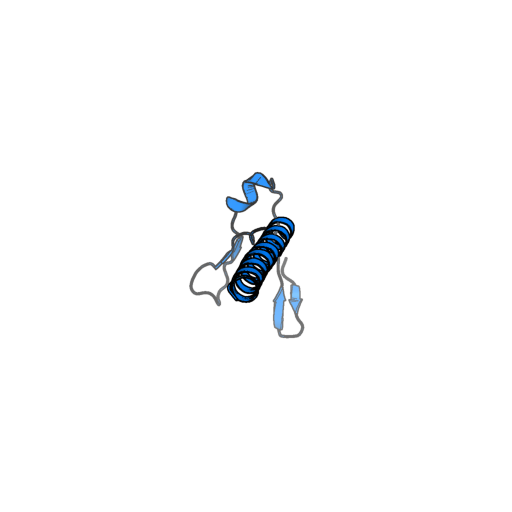Secondary structure (DSSP, 8-state):
--EE-TTS-EE--------GGGGGG-EEEE--TT-SS-EEEEPPPPP-HHHHHHHHHHHHHHHHHHHHHHHHHHHH--

Foldseek 3Di:
DWDADPVRDIDDDDDDDDDPVCQQVDWDWADDPVDPHTDTHGDDDDDPVVVVVVVVVVVVVVCVVVVVVVVVCVVVVD

Radius of gyration: 25.81 Å; chains: 1; bounding box: 60×31×61 Å

Organism: NCBI:txid325343

Sequence (78 aa):
GWRPNSDGTYYTWASIEARPEEKDKYRCRVEHASL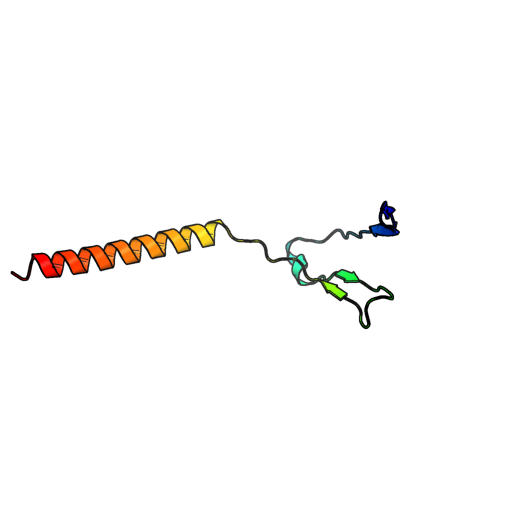PEPGLYAWEPESNLVAIVLGAVGAVAAVATVGGFLIWKRASGK

InterPro domains:
  IPR003006 Immunoglobulin/major histocompatibility complex, conserved site [PS00290] (26-32)
  IPR003597 Immunoglobulin C1-set [PF07654] (4-35)
  IPR013783 Immunoglobulin-like fold [G3DSA:2.60.40.10] (1-52)
  IPR036179 Immunoglobulin-like domain superfamily [SSF48726] (3-45)
  IPR050208 Antigen-presenting and immune regulatory MHC class I-related [PTHR16675] (3-75)